Protein AF-A0A356NNV7-F1 (afdb_monomer)

pLDDT: mean 95.06, std 3.8, range [65.38, 98.25]

Structure (mmCIF, N/CA/C/O backbone):
data_AF-A0A356NNV7-F1
#
_entry.id   AF-A0A356NNV7-F1
#
loop_
_atom_site.group_PDB
_atom_site.id
_atom_site.type_symbol
_atom_site.label_atom_id
_atom_site.label_alt_id
_atom_site.label_comp_id
_atom_site.label_asym_id
_atom_site.label_entity_id
_atom_site.label_seq_id
_atom_site.pdbx_PDB_ins_code
_atom_site.Cartn_x
_atom_site.Cartn_y
_atom_site.Cartn_z
_atom_site.occupancy
_atom_site.B_iso_or_equiv
_atom_site.auth_seq_id
_atom_site.auth_comp_id
_atom_site.auth_asym_id
_atom_site.auth_atom_id
_atom_site.pdbx_PDB_model_num
ATOM 1 N N . TYR A 1 1 ? -9.722 -6.602 5.277 1.00 94.56 1 TYR A N 1
ATOM 2 C CA . TYR A 1 1 ? -9.292 -5.456 6.105 1.00 94.56 1 TYR A CA 1
ATOM 3 C C . TYR A 1 1 ? -9.206 -4.220 5.236 1.00 94.56 1 TYR A C 1
ATOM 5 O O . TYR A 1 1 ? -8.947 -4.373 4.048 1.00 94.56 1 TYR A O 1
ATOM 13 N N . LEU A 1 2 ? -9.409 -3.031 5.799 1.00 96.44 2 LEU A N 1
ATOM 14 C CA . LEU A 1 2 ? -9.167 -1.761 5.105 1.00 96.44 2 LEU A CA 1
ATOM 15 C C . LEU A 1 2 ? -8.305 -0.833 5.973 1.00 96.44 2 LEU A C 1
ATOM 17 O O . LEU A 1 2 ? -8.344 -0.956 7.199 1.00 96.44 2 LEU A O 1
ATOM 21 N N . PRO A 1 3 ? -7.522 0.079 5.373 1.00 95.50 3 PRO A N 1
ATOM 22 C CA . PRO A 1 3 ? -6.756 1.058 6.129 1.00 95.50 3 PRO A CA 1
ATOM 23 C C . PRO A 1 3 ? -7.685 2.136 6.704 1.00 95.50 3 PRO A C 1
ATOM 25 O O . PRO A 1 3 ? -8.440 2.771 5.971 1.00 95.50 3 PRO A O 1
ATOM 28 N N . GLN A 1 4 ? -7.602 2.371 8.011 1.00 95.81 4 GLN A N 1
ATOM 29 C CA . GLN A 1 4 ? -8.279 3.470 8.699 1.00 95.81 4 GLN A CA 1
ATOM 30 C C . GLN A 1 4 ? -7.262 4.515 9.146 1.00 95.81 4 GLN A C 1
ATOM 32 O O . GLN A 1 4 ? -6.259 4.174 9.784 1.00 95.81 4 GLN A O 1
ATOM 37 N N . TYR A 1 5 ? -7.505 5.780 8.802 1.00 93.62 5 TYR A N 1
ATOM 38 C CA . TYR A 1 5 ? -6.639 6.880 9.206 1.00 93.62 5 TYR A CA 1
ATOM 39 C C . TYR A 1 5 ? -6.808 7.182 10.699 1.00 93.62 5 TYR A C 1
ATOM 41 O O . TYR A 1 5 ? -7.908 7.475 11.159 1.00 93.62 5 TYR A O 1
ATOM 49 N N . GLN A 1 6 ? -5.706 7.142 11.442 1.00 92.31 6 GLN A N 1
ATOM 50 C CA . GLN A 1 6 ? -5.644 7.461 12.865 1.00 92.31 6 GLN A CA 1
ATOM 51 C C . GLN A 1 6 ? -5.165 8.905 13.028 1.00 92.31 6 GLN A C 1
ATOM 53 O O . GLN A 1 6 ? -4.005 9.222 12.745 1.00 92.31 6 GLN A O 1
ATOM 58 N N . SER A 1 7 ? -6.055 9.803 13.455 1.00 89.38 7 SER A N 1
ATOM 59 C CA . SER A 1 7 ? -5.773 11.245 13.502 1.00 89.38 7 SER A CA 1
ATOM 60 C C . SER A 1 7 ? -4.707 11.626 14.527 1.00 89.38 7 SER A C 1
ATOM 62 O O . SER A 1 7 ? -3.907 12.521 14.252 1.00 89.38 7 SER A O 1
ATOM 64 N N . GLU A 1 8 ? -4.675 10.944 15.672 1.00 90.69 8 GLU A N 1
ATOM 65 C CA . GLU A 1 8 ? -3.731 11.210 16.765 1.00 90.69 8 GLU A CA 1
ATOM 66 C C . GLU A 1 8 ? -2.289 10.895 16.354 1.00 90.69 8 GLU A C 1
ATOM 68 O O . GLU A 1 8 ? -1.393 11.723 16.509 1.00 90.69 8 GLU A O 1
ATOM 73 N N . SER A 1 9 ? -2.070 9.723 15.752 1.00 90.38 9 SER A N 1
ATOM 74 C CA . SER A 1 9 ? -0.744 9.260 15.333 1.00 90.38 9 SER A CA 1
ATOM 75 C C . SER A 1 9 ? -0.365 9.666 13.907 1.00 90.38 9 SER A C 1
ATOM 77 O O . SER A 1 9 ? 0.794 9.517 13.519 1.00 90.38 9 SER A O 1
ATOM 79 N N . LYS A 1 10 ? -1.313 10.164 13.100 1.00 91.44 10 LYS A N 1
ATOM 80 C CA . LYS A 1 10 ? -1.129 10.457 11.664 1.00 91.44 10 LYS A CA 1
ATOM 81 C C . LYS A 1 10 ? -0.583 9.240 10.898 1.00 91.44 10 LYS A C 1
ATOM 83 O O . LYS A 1 10 ? 0.361 9.331 10.099 1.00 91.44 10 LYS A O 1
ATOM 88 N N . THR A 1 11 ? -1.180 8.077 11.146 1.00 93.25 11 THR A N 1
ATOM 89 C CA . THR A 1 11 ? -0.839 6.800 10.497 1.00 93.25 11 THR A CA 1
ATOM 90 C C . THR A 1 11 ? -2.087 6.077 10.013 1.00 93.25 11 THR A C 1
ATOM 92 O O . THR A 1 11 ? -3.194 6.402 10.425 1.00 93.25 11 THR A O 1
ATOM 95 N N . TYR A 1 12 ? -1.907 5.067 9.165 1.00 95.19 12 TYR A N 1
ATOM 96 C CA . TYR A 1 12 ? -2.949 4.077 8.915 1.00 95.19 12 TYR A CA 1
ATOM 97 C C . TYR A 1 12 ? -2.791 2.885 9.853 1.00 95.19 12 TYR A C 1
ATOM 99 O O . TYR A 1 12 ? -1.666 2.466 10.134 1.00 95.19 12 TYR A O 1
ATOM 107 N N . SER A 1 13 ? -3.924 2.331 10.272 1.00 95.44 13 SER A N 1
ATOM 108 C CA . SER A 1 13 ? -4.010 1.018 10.911 1.00 95.44 13 SER A CA 1
ATOM 109 C C . SER A 1 13 ? -4.998 0.153 10.130 1.00 95.44 13 SER A C 1
ATOM 111 O O . SER A 1 13 ? -6.030 0.672 9.694 1.00 95.44 13 SER A O 1
ATOM 113 N N . PRO A 1 14 ? -4.719 -1.143 9.921 1.00 96.12 14 PRO A N 1
ATOM 114 C CA . PRO A 1 14 ? -5.687 -2.033 9.306 1.00 96.12 14 PRO A CA 1
ATOM 115 C C . PRO A 1 14 ? -6.827 -2.288 10.293 1.00 96.12 14 PRO A C 1
ATOM 117 O O . PRO A 1 14 ? -6.599 -2.560 11.472 1.00 96.12 14 PRO A O 1
ATOM 120 N N . VAL A 1 15 ? -8.061 -2.210 9.809 1.00 97.19 15 VAL A N 1
ATOM 121 C CA . VAL A 1 15 ? -9.250 -2.540 10.598 1.00 97.19 15 VAL A CA 1
ATOM 122 C C . VAL A 1 15 ? -10.065 -3.631 9.922 1.00 97.19 15 VAL A C 1
ATOM 124 O O . VAL A 1 15 ? -10.051 -3.798 8.692 1.00 97.19 15 VAL A O 1
ATOM 127 N N . LEU A 1 16 ? -10.772 -4.402 10.741 1.00 97.25 16 LEU A N 1
ATOM 128 C CA . LEU A 1 16 ? -11.715 -5.397 10.263 1.00 97.25 16 LEU A CA 1
ATOM 129 C C . LEU A 1 16 ? -12.987 -4.710 9.765 1.00 97.25 16 LEU A C 1
ATOM 131 O O . LEU A 1 16 ? -13.598 -3.926 10.482 1.00 97.25 16 LEU A O 1
ATOM 135 N N . ILE A 1 17 ? -13.390 -5.070 8.550 1.00 97.69 17 ILE A N 1
ATOM 136 C CA . ILE A 1 17 ? -14.664 -4.689 7.948 1.00 97.69 17 ILE A CA 1
ATOM 137 C C . ILE A 1 17 ? -15.496 -5.957 7.859 1.00 97.69 17 ILE A C 1
ATOM 139 O O . ILE A 1 17 ? -15.045 -6.935 7.257 1.00 97.69 17 ILE A O 1
ATOM 143 N N . ARG A 1 18 ? -16.671 -5.956 8.484 1.00 97.06 18 ARG A N 1
ATOM 144 C CA . ARG A 1 18 ? -17.619 -7.076 8.458 1.00 97.06 18 ARG A CA 1
ATOM 145 C C . ARG A 1 18 ? -18.755 -6.807 7.482 1.00 97.06 18 ARG A C 1
ATOM 147 O O . ARG A 1 18 ? -19.183 -7.733 6.803 1.00 97.06 18 ARG A O 1
ATOM 154 N N . ASP A 1 19 ? -19.198 -5.557 7.389 1.00 97.00 19 ASP A N 1
ATOM 155 C CA . ASP A 1 19 ? -20.284 -5.148 6.502 1.00 97.00 19 ASP A CA 1
ATOM 156 C C . ASP A 1 19 ? -19.989 -3.785 5.856 1.00 97.00 19 ASP A C 1
ATOM 158 O O . ASP A 1 19 ? -19.890 -2.764 6.534 1.00 97.00 19 ASP A O 1
ATOM 162 N N . LEU A 1 20 ? -19.880 -3.755 4.525 1.00 96.31 20 LEU A N 1
ATOM 163 C CA . LEU A 1 20 ? -19.558 -2.541 3.763 1.00 96.31 20 LEU A CA 1
ATOM 164 C C . LEU A 1 20 ? -20.593 -1.419 3.928 1.00 96.31 20 LEU A C 1
ATOM 166 O O . LEU A 1 20 ? -20.244 -0.251 3.772 1.00 96.31 20 LEU A O 1
ATOM 170 N N . LYS A 1 21 ? -21.851 -1.749 4.234 1.00 95.75 21 LYS A N 1
ATOM 171 C CA . LYS A 1 21 ? -22.928 -0.769 4.405 1.00 95.75 21 LYS A CA 1
ATOM 172 C C . LYS A 1 21 ? -22.844 -0.055 5.752 1.00 95.75 21 LYS A C 1
ATOM 174 O O . LYS A 1 21 ? -23.196 1.118 5.832 1.00 95.75 21 LYS A O 1
ATOM 179 N N . TYR A 1 22 ? -22.420 -0.754 6.803 1.00 96.12 22 TYR A N 1
ATOM 180 C CA . TYR A 1 22 ? -22.460 -0.235 8.177 1.00 96.12 22 TYR A CA 1
ATOM 181 C C . T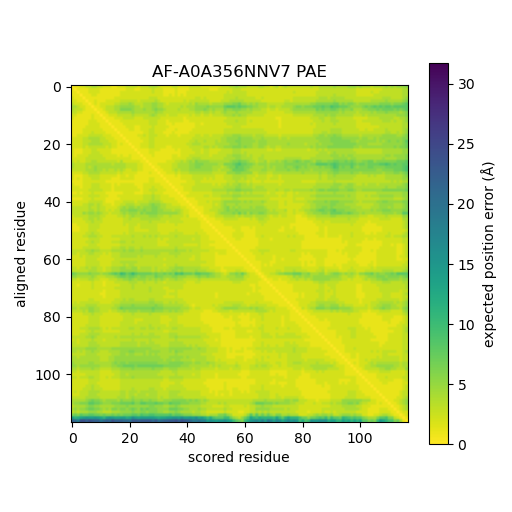YR A 1 22 ? -21.085 0.138 8.734 1.00 96.12 22 TYR A C 1
ATOM 183 O O . TYR A 1 22 ? -20.989 0.971 9.643 1.00 96.12 22 TYR A O 1
ATOM 191 N N . ASP A 1 23 ? -20.023 -0.473 8.219 1.00 98.19 23 ASP A N 1
ATOM 192 C CA . ASP A 1 23 ? -18.658 -0.261 8.700 1.00 98.19 23 ASP A CA 1
ATOM 193 C C . ASP A 1 23 ? -17.909 0.806 7.899 1.00 98.19 23 ASP A C 1
ATOM 195 O O . ASP A 1 23 ? -16.787 1.150 8.260 1.00 98.19 23 ASP A O 1
ATOM 199 N N . LEU A 1 24 ? -18.518 1.366 6.851 1.00 98.12 24 LEU A N 1
ATOM 200 C CA . LEU A 1 24 ? -17.961 2.473 6.079 1.00 98.12 24 LEU A CA 1
ATOM 201 C C . LEU A 1 24 ? -18.794 3.738 6.266 1.00 98.12 24 LEU A C 1
ATOM 203 O O . LEU A 1 24 ? -20.023 3.696 6.258 1.00 98.12 24 LEU A O 1
ATOM 207 N N . ILE A 1 25 ? -18.115 4.870 6.413 1.00 97.25 25 ILE A N 1
ATOM 208 C CA . ILE A 1 25 ? -18.732 6.195 6.508 1.00 97.25 25 ILE A CA 1
ATOM 209 C C . ILE A 1 25 ? -18.028 7.162 5.549 1.00 97.25 25 ILE A C 1
ATOM 211 O O . ILE A 1 25 ? -16.845 6.973 5.262 1.00 97.25 25 ILE A O 1
ATOM 215 N N . PRO A 1 26 ? -18.709 8.202 5.040 1.00 96.81 26 PRO A N 1
ATOM 216 C CA . PRO A 1 26 ? -18.043 9.240 4.262 1.00 96.81 26 PRO A CA 1
ATOM 217 C C . PRO A 1 26 ? -16.964 9.945 5.095 1.00 96.81 26 PRO A C 1
ATOM 219 O O . PRO A 1 26 ? -17.243 10.481 6.167 1.00 96.81 26 PRO A O 1
ATOM 222 N N . GLY A 1 27 ? -15.733 9.942 4.592 1.00 92.31 27 GLY A N 1
ATOM 223 C CA . GLY A 1 27 ? -14.597 10.662 5.154 1.00 92.31 27 GLY A CA 1
ATOM 224 C C . GLY A 1 27 ? -14.541 12.125 4.712 1.00 92.31 27 GLY A C 1
ATOM 225 O O . GLY A 1 27 ? -15.455 12.652 4.072 1.00 92.31 27 GLY A O 1
ATOM 226 N N . LYS A 1 28 ? -13.415 12.791 5.002 1.00 88.88 28 LYS A N 1
ATOM 227 C CA . LYS A 1 28 ? -13.225 14.239 4.765 1.00 88.88 28 LYS A CA 1
ATOM 228 C C . LYS A 1 28 ? -13.486 14.671 3.316 1.00 88.88 28 LYS A C 1
ATOM 230 O O . LYS A 1 28 ? -13.932 15.790 3.081 1.00 88.88 28 LYS A O 1
ATOM 235 N N . PHE A 1 29 ? -13.179 13.804 2.356 1.00 89.81 29 PHE A N 1
ATOM 236 C CA . PHE A 1 29 ? -13.327 14.077 0.924 1.00 89.81 29 PHE A CA 1
ATOM 237 C C . PHE A 1 29 ? -14.549 13.380 0.305 1.00 89.81 29 PHE A C 1
ATOM 239 O O . PHE A 1 29 ? -14.610 13.225 -0.910 1.00 89.81 29 PHE A O 1
ATOM 246 N N . GLY A 1 30 ? -15.492 12.901 1.126 1.00 93.62 3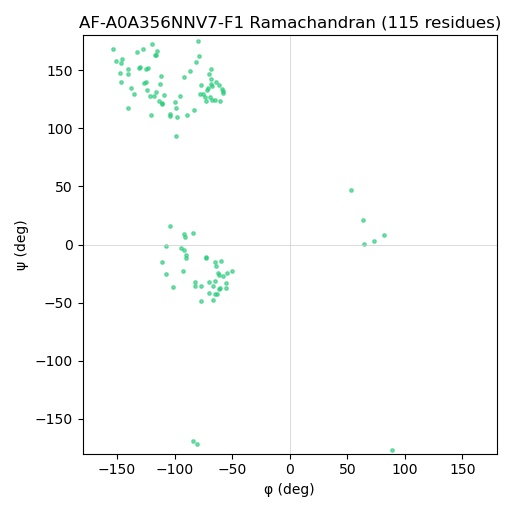0 GLY A N 1
ATOM 247 C CA . GLY A 1 30 ? -16.651 12.127 0.667 1.00 93.62 30 GLY A CA 1
ATOM 248 C C . GLY A 1 30 ? -16.321 10.696 0.223 1.00 93.62 30 GLY A C 1
ATOM 249 O O . GLY A 1 30 ? -17.207 9.970 -0.214 1.00 93.62 30 GLY A O 1
ATOM 250 N N . ILE A 1 31 ? -15.060 10.275 0.349 1.00 93.25 31 ILE A N 1
ATOM 251 C CA . ILE A 1 31 ? -14.615 8.903 0.084 1.00 93.25 31 ILE A CA 1
ATOM 252 C C . ILE A 1 31 ? -15.016 8.037 1.274 1.00 93.25 31 ILE A C 1
ATOM 254 O O . ILE A 1 31 ? -14.857 8.457 2.416 1.00 93.25 31 ILE A O 1
ATOM 258 N N . LEU A 1 32 ? -15.531 6.837 1.019 1.00 96.69 32 LEU A N 1
ATOM 259 C CA . LEU A 1 32 ? -15.852 5.894 2.084 1.00 96.69 32 LEU A CA 1
ATOM 260 C C . LEU A 1 32 ? -14.581 5.452 2.818 1.00 96.69 32 LEU A C 1
ATOM 262 O O . LEU A 1 32 ? -13.646 4.929 2.212 1.00 96.69 32 LEU A O 1
ATOM 266 N N . GLU A 1 33 ? -14.582 5.639 4.132 1.00 96.75 33 GLU A N 1
ATOM 267 C CA . GLU A 1 33 ? -13.506 5.270 5.044 1.00 96.75 33 GLU A CA 1
ATOM 268 C C . GLU A 1 33 ? -14.060 4.357 6.149 1.00 96.75 33 GLU A C 1
ATOM 270 O O . GLU A 1 33 ? -15.241 4.461 6.504 1.00 96.75 33 GLU A O 1
ATOM 275 N N . PRO A 1 34 ? -13.243 3.455 6.720 1.00 97.62 34 PRO A N 1
ATOM 276 C CA . PRO A 1 34 ? -13.686 2.630 7.832 1.00 97.62 34 PRO A CA 1
ATOM 277 C C . PRO A 1 34 ? -14.159 3.455 9.029 1.00 97.62 34 PRO A C 1
ATOM 279 O O . PRO A 1 34 ? -13.434 4.318 9.525 1.00 97.62 34 PRO A O 1
ATOM 282 N N . ASN A 1 35 ? -15.339 3.133 9.550 1.00 96.56 35 ASN A N 1
ATOM 283 C CA . ASN A 1 35 ? -15.912 3.764 10.731 1.00 96.56 35 ASN A CA 1
ATOM 284 C C . ASN A 1 35 ? -14.956 3.615 11.934 1.00 96.56 35 ASN A C 1
ATOM 286 O O . ASN A 1 35 ? -14.521 2.490 12.191 1.00 96.56 35 ASN A O 1
ATOM 290 N N . PRO A 1 36 ? -14.658 4.680 12.706 1.00 95.12 36 PRO A N 1
ATOM 291 C CA . PRO A 1 36 ? -13.781 4.628 13.884 1.00 95.12 36 PRO A CA 1
ATOM 292 C C . PRO A 1 36 ? -14.105 3.530 14.908 1.00 95.12 36 PRO A C 1
ATOM 294 O O . PRO A 1 36 ? -13.223 3.110 15.647 1.00 95.12 36 PRO A O 1
ATOM 297 N N . ARG A 1 37 ? -15.345 3.020 14.938 1.00 95.00 37 ARG A N 1
ATOM 298 C CA . ARG A 1 37 ? -15.742 1.890 15.798 1.00 95.00 37 ARG A CA 1
ATOM 299 C C . ARG A 1 37 ? -15.194 0.523 15.357 1.00 95.00 37 ARG A C 1
ATOM 301 O O . ARG A 1 37 ? -15.354 -0.452 16.087 1.00 95.00 37 ARG A O 1
ATOM 308 N N . CYS A 1 38 ? -14.635 0.415 14.150 1.00 97.12 38 CYS A N 1
ATOM 309 C CA . CYS A 1 38 ? -14.102 -0.841 13.626 1.00 97.12 38 CYS A CA 1
ATOM 310 C C . CYS A 1 38 ? -12.858 -1.268 14.408 1.00 97.12 38 CYS A C 1
ATOM 312 O O . CYS A 1 38 ? -11.986 -0.457 14.709 1.00 97.12 38 CYS A O 1
ATOM 314 N N . SER A 1 39 ? -12.752 -2.561 14.711 1.00 96.62 39 SER A N 1
ATOM 315 C CA . SER A 1 39 ? -11.626 -3.092 15.477 1.00 96.62 39 SER A CA 1
ATOM 316 C C . SER A 1 39 ? -10.330 -3.042 14.668 1.00 96.62 39 SER A C 1
ATOM 318 O O . SER A 1 39 ? -10.265 -3.580 13.558 1.00 96.62 39 SER A O 1
ATOM 320 N N . ILE A 1 40 ? -9.293 -2.437 15.253 1.00 95.88 40 ILE A N 1
ATOM 321 C CA . ILE A 1 40 ? -7.921 -2.493 14.740 1.00 95.88 40 ILE A CA 1
ATOM 322 C C . ILE A 1 40 ? -7.422 -3.935 14.790 1.00 95.88 40 ILE A C 1
A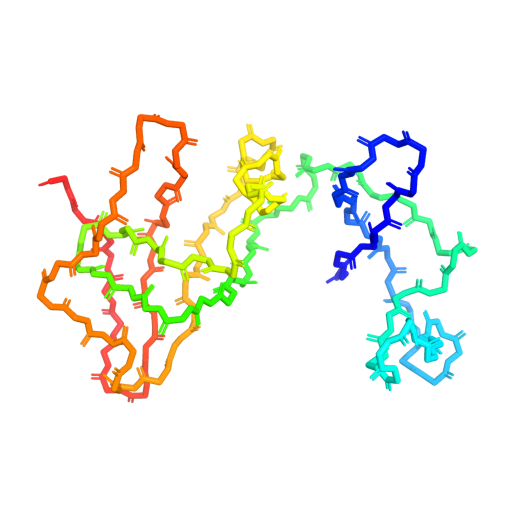TOM 324 O O . ILE A 1 40 ? -7.675 -4.670 15.744 1.00 95.88 40 ILE A O 1
ATOM 328 N N . VAL A 1 41 ? -6.709 -4.328 13.742 1.00 94.75 41 VAL A N 1
ATOM 329 C CA . VAL A 1 41 ? -6.120 -5.656 13.584 1.00 94.75 41 VAL A CA 1
ATOM 330 C C . VAL A 1 41 ? -4.603 -5.525 13.655 1.00 94.75 41 VAL A C 1
ATOM 332 O O . VAL A 1 41 ? -4.037 -4.520 13.226 1.00 94.75 41 VAL A O 1
ATOM 335 N N . ASN A 1 42 ? -3.935 -6.527 14.223 1.00 93.25 42 ASN A N 1
ATOM 336 C CA . ASN A 1 42 ? -2.478 -6.561 14.221 1.00 93.25 42 ASN A CA 1
ATOM 337 C C . ASN A 1 42 ? -1.967 -6.753 12.785 1.00 93.25 42 ASN A C 1
ATOM 339 O O . ASN A 1 42 ? 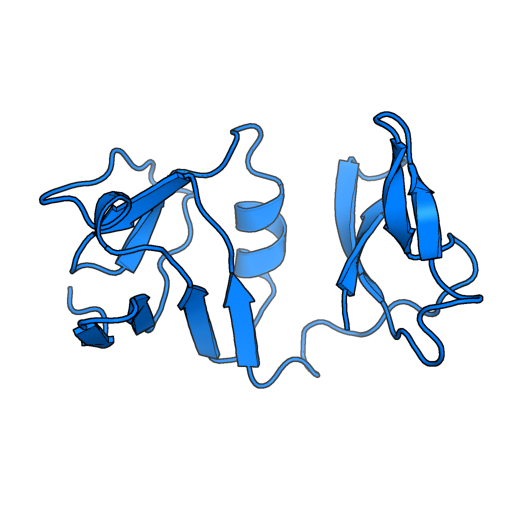-2.498 -7.572 12.034 1.00 93.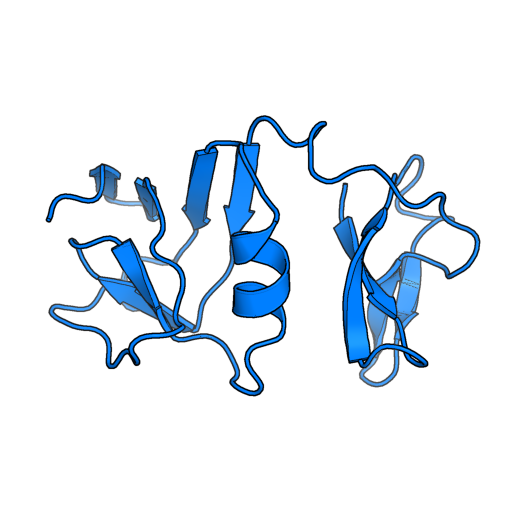25 42 ASN A O 1
ATOM 343 N N . THR A 1 43 ? -0.932 -6.008 12.403 1.00 91.69 43 THR A N 1
ATOM 344 C CA . THR A 1 43 ? -0.303 -6.130 11.086 1.00 91.69 43 THR A CA 1
ATOM 345 C C . THR A 1 43 ? 0.314 -7.506 10.848 1.00 91.69 43 THR A C 1
ATOM 347 O O . THR A 1 43 ? 0.361 -7.937 9.700 1.00 91.69 43 THR A O 1
ATOM 350 N N . SER A 1 44 ? 0.687 -8.236 11.906 1.00 90.69 44 SER A N 1
ATOM 351 C CA . SER A 1 44 ? 1.176 -9.618 11.808 1.00 90.69 44 SER A CA 1
ATOM 352 C C . SER A 1 44 ? 0.130 -10.616 11.295 1.00 90.69 44 SER A C 1
ATOM 354 O O . SER A 1 44 ? 0.480 -11.722 10.905 1.00 90.69 44 SER A O 1
ATOM 356 N N . HIS A 1 45 ? -1.159 -10.252 11.287 1.00 91.19 45 HIS A N 1
ATOM 357 C CA . HIS A 1 45 ? -2.241 -11.091 10.751 1.00 91.19 45 HIS A CA 1
ATOM 358 C C . HIS A 1 45 ? -2.530 -10.802 9.267 1.00 91.19 45 HIS A C 1
ATOM 360 O O . HIS A 1 45 ? -3.557 -11.230 8.735 1.00 91.19 45 HIS A O 1
ATOM 366 N N . MET A 1 46 ? -1.695 -9.998 8.606 1.00 93.06 46 MET A N 1
ATOM 367 C CA . MET A 1 46 ? -1.863 -9.656 7.199 1.00 93.06 46 MET A CA 1
ATOM 368 C C . MET A 1 46 ? -0.959 -10.533 6.342 1.00 93.06 46 MET A C 1
ATOM 370 O O . MET A 1 46 ? 0.180 -10.162 6.096 1.00 93.06 46 MET A O 1
ATOM 374 N N . ASP A 1 47 ? -1.484 -11.657 5.850 1.00 95.31 47 ASP A N 1
ATOM 375 C CA . ASP A 1 47 ? -0.733 -12.579 4.980 1.00 95.31 47 ASP A CA 1
ATOM 376 C C . ASP A 1 47 ? -0.465 -11.989 3.584 1.00 95.31 47 ASP A C 1
ATOM 378 O O . ASP A 1 47 ? 0.555 -12.266 2.952 1.00 95.31 47 ASP A O 1
ATOM 382 N N . LEU A 1 48 ? -1.399 -11.164 3.097 1.00 96.06 48 LEU A N 1
ATOM 383 C CA . LEU A 1 48 ? -1.349 -10.517 1.791 1.00 96.06 48 LEU A CA 1
ATOM 384 C C . LEU A 1 48 ? -2.001 -9.137 1.850 1.00 96.06 48 LEU A C 1
ATOM 386 O O . LEU A 1 48 ? -3.066 -8.956 2.448 1.00 96.06 48 LEU A O 1
ATOM 390 N N . THR A 1 49 ? -1.390 -8.168 1.174 1.00 96.81 49 THR A N 1
ATOM 391 C CA . THR A 1 49 ? -1.934 -6.814 1.027 1.00 96.81 49 THR A CA 1
ATOM 392 C C . THR A 1 49 ? -2.001 -6.423 -0.442 1.00 96.81 49 THR A C 1
ATOM 394 O O . THR A 1 49 ? -1.064 -6.677 -1.194 1.00 96.81 49 THR A O 1
ATOM 397 N N . LEU A 1 50 ? -3.096 -5.767 -0.833 1.00 97.56 50 LEU A N 1
ATOM 398 C CA . LEU A 1 50 ? -3.237 -5.103 -2.129 1.00 97.56 50 LEU A CA 1
ATOM 399 C C . LEU A 1 50 ? -2.972 -3.606 -1.943 1.00 97.56 50 LEU A C 1
ATOM 401 O O . LEU A 1 50 ? -3.684 -2.933 -1.194 1.00 97.56 50 LEU A O 1
ATOM 405 N N . ILE A 1 51 ? -1.933 -3.092 -2.594 1.00 97.56 51 ILE A N 1
ATOM 406 C CA . ILE A 1 51 ? -1.441 -1.731 -2.417 1.00 97.56 51 ILE A CA 1
ATOM 407 C C . ILE A 1 51 ? -1.730 -0.927 -3.690 1.00 97.56 51 ILE A C 1
ATOM 409 O O . ILE A 1 51 ? -1.214 -1.263 -4.757 1.00 97.56 51 ILE A O 1
ATOM 413 N N . PRO A 1 52 ? -2.497 0.173 -3.599 1.00 96.50 52 PRO A N 1
ATOM 414 C CA . PRO A 1 52 ? -2.666 1.095 -4.711 1.00 96.50 52 PRO A CA 1
ATOM 415 C C . PRO A 1 52 ? -1.486 2.075 -4.823 1.00 96.50 52 PRO A C 1
ATOM 417 O O . PRO A 1 52 ? -0.802 2.409 -3.845 1.00 96.50 52 PRO A O 1
ATOM 420 N N . GLY A 1 53 ? -1.293 2.612 -6.023 1.00 96.69 53 GLY A N 1
ATOM 421 C CA . GLY A 1 53 ? -0.266 3.604 -6.335 1.00 96.69 53 GLY A CA 1
ATOM 422 C C . GLY A 1 53 ? -0.670 4.470 -7.522 1.00 96.69 53 GLY A C 1
ATOM 423 O O . GLY A 1 53 ? -1.656 4.187 -8.199 1.00 96.69 53 GLY A O 1
ATOM 424 N N . LEU A 1 54 ? 0.073 5.552 -7.741 1.00 97.69 54 LEU A N 1
ATOM 425 C CA . LEU A 1 54 ? -0.005 6.374 -8.948 1.00 97.69 54 LEU A CA 1
ATOM 426 C C . LEU A 1 54 ? 0.829 5.764 -10.079 1.00 97.69 54 LEU A C 1
ATOM 428 O O . LEU A 1 54 ? 0.398 5.816 -11.226 1.00 97.69 54 LEU A O 1
ATOM 432 N N . ALA A 1 55 ? 1.966 5.157 -9.739 1.00 98.06 55 ALA A N 1
ATOM 433 C CA . ALA A 1 55 ? 2.842 4.448 -10.660 1.00 98.06 55 ALA A CA 1
ATOM 434 C C . ALA A 1 55 ? 3.592 3.315 -9.948 1.00 98.06 55 ALA A C 1
ATOM 436 O O . ALA A 1 55 ? 3.764 3.366 -8.726 1.00 98.06 55 ALA A O 1
ATOM 437 N N . PHE A 1 56 ? 4.051 2.336 -10.722 1.00 98.06 56 PHE A N 1
ATOM 438 C CA . PHE A 1 56 ? 4.867 1.209 -10.288 1.00 98.06 56 PHE A CA 1
ATOM 439 C C . PHE A 1 56 ? 5.949 0.902 -11.327 1.00 98.06 56 PHE A C 1
ATOM 441 O O . PHE A 1 56 ? 5.728 1.142 -12.515 1.00 98.06 56 PHE A O 1
ATOM 448 N N . ASP A 1 57 ? 7.087 0.355 -10.897 1.00 97.00 57 ASP A N 1
ATOM 449 C CA . ASP A 1 57 ? 8.116 -0.177 -11.800 1.00 97.00 57 ASP A CA 1
ATOM 450 C C . ASP A 1 57 ? 8.385 -1.675 -11.579 1.00 97.00 57 ASP A C 1
ATOM 452 O O . ASP A 1 57 ? 7.883 -2.305 -10.643 1.00 97.00 57 ASP A O 1
ATOM 456 N N . SER A 1 58 ? 9.188 -2.254 -12.472 1.00 95.19 58 SER A N 1
ATOM 457 C CA . SER A 1 58 ? 9.541 -3.681 -12.465 1.00 95.19 58 SER A CA 1
ATOM 458 C C . SER A 1 58 ? 10.343 -4.133 -11.236 1.00 95.19 58 SER A C 1
ATOM 460 O O . SER A 1 58 ? 10.347 -5.321 -10.916 1.00 95.19 58 SER A O 1
ATOM 462 N N . ARG A 1 59 ? 10.969 -3.196 -10.511 1.00 96.69 59 ARG A N 1
ATOM 463 C CA . ARG A 1 59 ? 11.728 -3.453 -9.275 1.00 96.69 59 ARG A CA 1
ATOM 464 C C . ARG A 1 59 ? 10.858 -3.339 -8.021 1.00 96.69 59 ARG A C 1
ATOM 466 O O . ARG A 1 59 ? 11.369 -3.380 -6.902 1.00 96.69 59 ARG A O 1
ATOM 473 N N . GLY A 1 60 ? 9.547 -3.169 -8.200 1.00 97.12 60 GLY A N 1
ATOM 474 C CA . GLY A 1 60 ? 8.573 -3.071 -7.119 1.00 97.12 60 GLY A CA 1
ATOM 475 C C . GLY A 1 60 ? 8.474 -1.681 -6.491 1.00 97.12 60 GLY A C 1
ATOM 476 O O . GLY A 1 60 ? 7.786 -1.538 -5.475 1.00 97.12 60 GLY A O 1
ATOM 477 N N . TRP A 1 61 ? 9.122 -0.654 -7.054 1.00 97.56 61 TRP A N 1
ATOM 478 C CA . TRP A 1 61 ? 8.960 0.712 -6.556 1.00 97.56 61 TRP A CA 1
ATOM 479 C C . TRP A 1 61 ? 7.572 1.239 -6.879 1.00 97.56 61 TRP A C 1
ATOM 481 O O . TRP A 1 61 ? 6.982 0.907 -7.906 1.00 97.56 61 TRP A O 1
ATOM 491 N N . ARG A 1 62 ? 7.046 2.076 -5.985 1.00 97.25 62 ARG A N 1
ATOM 492 C CA . ARG A 1 62 ? 5.681 2.590 -6.044 1.00 97.25 62 ARG A CA 1
ATOM 493 C C . ARG A 1 62 ? 5.666 4.081 -5.763 1.00 97.25 62 ARG A C 1
ATOM 495 O O . ARG A 1 62 ? 6.118 4.519 -4.711 1.00 97.25 62 ARG A O 1
ATOM 502 N N . LEU A 1 63 ? 5.006 4.841 -6.630 1.00 97.38 63 LEU A N 1
ATOM 503 C CA . LEU A 1 63 ? 4.710 6.243 -6.375 1.00 97.38 63 LEU A CA 1
ATOM 504 C C . LEU A 1 63 ? 3.370 6.354 -5.648 1.00 97.38 63 LEU A C 1
ATOM 506 O O . LEU A 1 63 ? 2.313 6.068 -6.211 1.00 97.38 63 LEU A O 1
ATOM 510 N N . GLY A 1 64 ? 3.397 6.760 -4.382 1.00 95.06 64 GLY A N 1
ATOM 511 C CA . GLY A 1 64 ? 2.189 7.063 -3.614 1.00 95.06 64 GLY A CA 1
ATOM 512 C C . GLY A 1 64 ? 1.619 8.458 -3.907 1.00 95.06 64 GLY A C 1
ATOM 513 O O . GLY A 1 64 ? 2.099 9.193 -4.760 1.00 95.06 64 GLY A O 1
ATOM 514 N N . ARG A 1 65 ? 0.618 8.876 -3.124 1.00 91.88 65 ARG A N 1
ATOM 515 C CA . ARG A 1 65 ? 0.093 10.261 -3.133 1.00 91.88 65 ARG A CA 1
ATOM 516 C C . ARG A 1 65 ? 0.907 11.231 -2.251 1.00 91.88 65 ARG A C 1
ATOM 518 O O . ARG A 1 65 ? 0.463 12.346 -1.995 1.00 91.88 65 ARG A O 1
ATOM 525 N N . GLY A 1 66 ? 2.071 10.800 -1.757 1.00 88.75 66 GLY A N 1
ATOM 526 C CA . GLY A 1 66 ? 2.932 11.547 -0.834 1.00 88.75 66 GLY A CA 1
ATOM 527 C C . GLY A 1 66 ? 2.623 11.327 0.656 1.00 88.75 66 GLY A C 1
ATOM 528 O O . GLY A 1 66 ? 1.769 10.522 1.031 1.00 88.75 66 GLY A O 1
ATOM 529 N N . LYS A 1 67 ? 3.351 12.051 1.523 1.00 88.94 67 LYS A N 1
ATOM 530 C CA . LYS A 1 67 ? 3.272 12.026 3.009 1.00 88.94 67 LYS A CA 1
ATOM 531 C C . LYS A 1 67 ? 3.665 10.705 3.698 1.00 88.94 67 LYS A C 1
ATOM 533 O O . LYS A 1 67 ? 3.616 10.630 4.931 1.00 88.94 67 LYS A O 1
ATOM 538 N N . GLY A 1 68 ? 4.057 9.679 2.943 1.00 91.31 68 GLY A N 1
ATOM 539 C CA . GLY A 1 68 ? 4.619 8.430 3.469 1.00 91.31 68 GLY A CA 1
ATOM 540 C C . GLY A 1 68 ? 3.668 7.608 4.347 1.00 91.31 68 GLY A C 1
ATOM 541 O O . GLY A 1 68 ? 4.121 6.845 5.196 1.00 91.31 68 GLY A O 1
ATOM 542 N N . PHE A 1 69 ? 2.345 7.803 4.243 1.00 93.31 69 PHE A N 1
ATOM 543 C CA . PHE A 1 69 ? 1.393 7.100 5.117 1.00 93.31 69 PHE A CA 1
ATOM 544 C C . PHE A 1 69 ? 1.389 5.590 4.882 1.00 93.31 69 PHE A C 1
ATOM 546 O O . PHE A 1 69 ? 1.344 4.825 5.842 1.00 93.31 69 PHE A O 1
ATOM 553 N N . TYR A 1 70 ? 1.426 5.178 3.612 1.00 94.38 70 TYR A N 1
ATOM 554 C CA . TYR A 1 70 ? 1.524 3.768 3.257 1.00 94.38 70 TYR A CA 1
ATOM 555 C C . TYR A 1 70 ? 2.899 3.223 3.613 1.00 94.38 70 TYR A C 1
ATOM 557 O O . TYR A 1 70 ? 2.958 2.162 4.203 1.00 94.38 70 TYR A O 1
ATOM 565 N N . ASP A 1 71 ? 3.984 3.953 3.374 1.00 95.06 71 ASP A N 1
ATOM 566 C CA . ASP A 1 71 ? 5.341 3.461 3.644 1.00 95.06 71 ASP A CA 1
ATOM 567 C C . ASP A 1 71 ? 5.541 3.159 5.140 1.00 95.06 71 ASP A C 1
ATOM 569 O O . ASP A 1 71 ? 6.051 2.099 5.498 1.00 95.06 71 ASP A O 1
ATOM 573 N N . ARG A 1 72 ? 4.976 3.990 6.032 1.00 94.94 72 ARG A N 1
ATOM 574 C CA . ARG A 1 72 ? 4.922 3.707 7.482 1.00 94.94 72 ARG A CA 1
ATOM 575 C C . ARG A 1 72 ? 4.069 2.495 7.865 1.00 94.94 72 ARG A C 1
ATOM 577 O O . ARG A 1 72 ? 4.337 1.880 8.894 1.00 94.94 72 ARG A O 1
ATOM 584 N N . LEU A 1 73 ? 3.012 2.196 7.110 1.00 94.75 73 LEU A N 1
ATOM 585 C CA . LEU A 1 73 ? 2.183 1.009 7.335 1.00 94.75 73 LEU A CA 1
ATOM 586 C C . LEU A 1 73 ? 2.896 -0.242 6.814 1.00 94.75 73 LEU A C 1
ATOM 588 O O . LEU A 1 73 ? 3.016 -1.217 7.543 1.00 94.75 73 LEU A O 1
ATOM 592 N N . LEU A 1 74 ? 3.401 -0.184 5.582 1.00 95.06 74 LEU A N 1
ATOM 593 C CA . LEU A 1 74 ? 4.086 -1.268 4.883 1.00 95.06 74 LEU A CA 1
ATOM 594 C C . LEU A 1 74 ? 5.337 -1.723 5.630 1.00 95.06 74 LEU A C 1
ATOM 596 O O . LEU A 1 74 ? 5.565 -2.921 5.722 1.00 95.06 74 LEU A O 1
ATOM 600 N N . ALA A 1 75 ? 6.078 -0.802 6.251 1.00 94.31 75 ALA A N 1
ATOM 601 C CA . ALA A 1 75 ? 7.222 -1.133 7.102 1.00 94.31 75 ALA A CA 1
ATOM 602 C C . ALA A 1 75 ? 6.866 -2.022 8.315 1.00 94.31 75 ALA A C 1
ATOM 604 O O . ALA A 1 75 ? 7.762 -2.557 8.957 1.00 94.31 75 ALA A O 1
ATOM 605 N N . LYS A 1 76 ? 5.575 -2.163 8.649 1.00 93.62 76 LYS A N 1
ATOM 606 C CA . LYS A 1 76 ? 5.063 -3.007 9.743 1.00 93.62 76 LYS A CA 1
ATOM 607 C C . LYS A 1 76 ? 4.360 -4.276 9.252 1.00 93.62 76 LYS A C 1
ATOM 609 O O . LYS A 1 76 ? 3.824 -5.009 10.081 1.00 93.62 76 LYS A O 1
ATOM 614 N N . LEU A 1 77 ? 4.254 -4.474 7.935 1.00 92.31 77 LEU A N 1
ATOM 615 C CA . LEU A 1 77 ? 3.590 -5.636 7.348 1.00 92.31 77 LEU A CA 1
ATOM 616 C C . LEU A 1 77 ? 4.619 -6.715 7.022 1.00 92.31 77 LEU A C 1
ATOM 618 O O . LEU A 1 77 ? 5.573 -6.448 6.283 1.00 92.31 77 LEU A O 1
ATOM 622 N N . ASP A 1 78 ? 4.346 -7.923 7.510 1.00 90.94 78 ASP A N 1
ATOM 623 C CA . ASP A 1 78 ? 5.173 -9.112 7.278 1.00 90.94 78 ASP A CA 1
ATOM 624 C C . ASP A 1 78 ? 4.711 -9.929 6.059 1.00 90.94 78 ASP A C 1
ATOM 626 O O . ASP A 1 78 ? 5.494 -10.679 5.482 1.00 90.94 78 ASP A O 1
ATOM 630 N N . GLY A 1 79 ? 3.443 -9.797 5.655 1.00 94.31 79 GLY A N 1
ATOM 631 C CA . GLY A 1 79 ? 2.899 -10.524 4.511 1.00 94.31 79 GLY A CA 1
ATOM 632 C C . GLY A 1 79 ? 3.248 -9.932 3.151 1.00 94.31 79 GLY A C 1
ATOM 633 O O . GLY A 1 79 ? 3.815 -8.843 3.026 1.00 94.31 79 GLY A O 1
ATOM 634 N N . VAL A 1 80 ? 2.837 -10.657 2.111 1.00 96.81 80 VAL A N 1
ATOM 635 C CA . VAL A 1 80 ? 3.197 -10.366 0.720 1.00 96.81 80 VAL A CA 1
ATOM 636 C C . VAL A 1 80 ? 2.483 -9.113 0.214 1.00 96.81 80 VAL A C 1
ATOM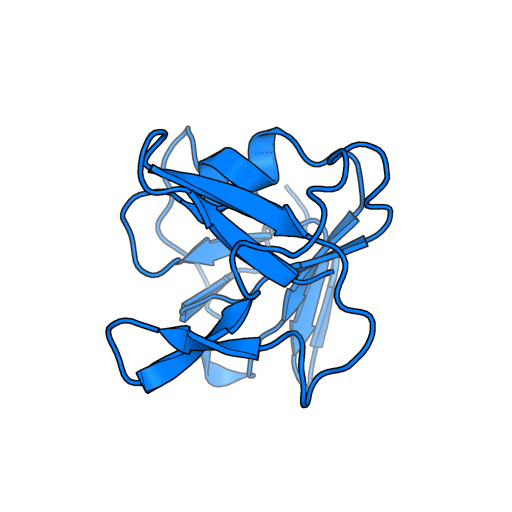 638 O O . VAL A 1 80 ? 1.266 -8.945 0.366 1.00 96.81 80 VAL A O 1
ATOM 641 N N . ARG A 1 81 ? 3.238 -8.230 -0.433 1.00 97.62 81 ARG A N 1
ATOM 642 C CA . ARG A 1 81 ? 2.794 -6.920 -0.913 1.00 97.62 81 ARG A CA 1
ATOM 643 C C . ARG A 1 81 ? 2.572 -6.963 -2.419 1.00 97.62 81 ARG A C 1
ATOM 645 O O . ARG A 1 81 ? 3.522 -7.048 -3.195 1.00 97.62 81 ARG A O 1
ATOM 652 N N . PHE A 1 82 ? 1.316 -6.849 -2.833 1.00 98.19 82 PHE A N 1
ATOM 653 C CA . PHE A 1 82 ? 0.931 -6.773 -4.237 1.00 98.19 82 PHE A C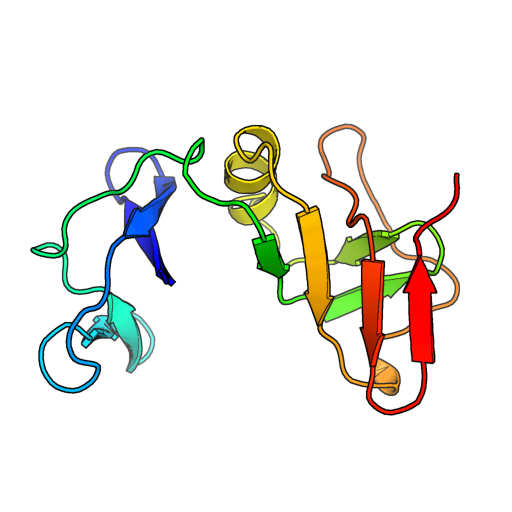A 1
ATOM 654 C C . PHE A 1 82 ? 0.561 -5.341 -4.613 1.00 98.19 82 PHE A C 1
ATOM 656 O O . PHE A 1 82 ? -0.481 -4.833 -4.199 1.00 98.19 82 PHE A O 1
ATOM 663 N N . GLY A 1 83 ? 1.387 -4.695 -5.430 1.00 98.12 83 GLY A N 1
ATOM 664 C CA . GLY A 1 83 ? 0.997 -3.491 -6.149 1.00 98.12 83 GLY A CA 1
ATOM 665 C C . GLY A 1 83 ? -0.065 -3.835 -7.189 1.00 98.12 83 GLY A C 1
ATOM 666 O O . GLY A 1 83 ? 0.157 -4.702 -8.031 1.00 98.12 83 GLY A O 1
ATOM 667 N N . VAL A 1 84 ? -1.219 -3.174 -7.137 1.00 98.25 84 VAL A N 1
ATOM 668 C CA . VAL A 1 84 ? -2.291 -3.355 -8.127 1.00 98.25 84 VAL A CA 1
ATOM 669 C C . VAL A 1 84 ? -2.442 -2.068 -8.917 1.00 98.25 84 VAL A C 1
ATOM 671 O O . VAL A 1 84 ? -2.652 -0.999 -8.335 1.00 98.25 84 VAL A O 1
ATOM 674 N N . ALA A 1 85 ? -2.324 -2.172 -10.237 1.00 97.69 85 ALA A N 1
ATOM 675 C CA . ALA A 1 85 ? -2.245 -1.013 -11.109 1.00 97.69 85 ALA A CA 1
ATOM 676 C C . ALA A 1 85 ? -2.922 -1.253 -12.462 1.00 97.69 85 ALA A C 1
ATOM 678 O O . ALA A 1 85 ? -3.092 -2.383 -12.915 1.00 97.69 85 ALA A O 1
ATOM 679 N N . PHE A 1 86 ? -3.274 -0.174 -13.153 1.00 98.19 86 PHE A N 1
ATOM 680 C CA . PHE A 1 86 ? -3.581 -0.239 -14.580 1.00 98.19 86 PHE A CA 1
ATOM 681 C C . PHE A 1 86 ? -2.295 -0.291 -15.415 1.00 98.19 86 PHE A C 1
ATOM 683 O O . PHE A 1 86 ? -1.234 0.130 -14.962 1.00 98.19 86 PHE A O 1
ATOM 690 N N . ASN A 1 87 ? -2.395 -0.718 -16.678 1.00 97.94 87 ASN A N 1
ATOM 691 C CA . ASN A 1 87 ? -1.240 -0.788 -17.585 1.00 97.94 87 ASN A CA 1
ATOM 692 C C . ASN A 1 87 ? -0.492 0.550 -17.721 1.00 97.94 87 ASN A C 1
ATOM 694 O O . ASN A 1 87 ? 0.728 0.559 -17.762 1.00 97.94 87 ASN A O 1
ATOM 698 N N . HIS A 1 88 ? -1.202 1.683 -17.740 1.00 97.50 88 HIS A N 1
ATOM 699 C CA . HIS A 1 88 ? -0.583 3.012 -17.862 1.00 97.50 88 HIS A CA 1
ATOM 700 C C . HIS A 1 88 ? 0.138 3.480 -16.588 1.00 97.50 88 HIS A C 1
ATOM 702 O O . HIS A 1 88 ? 0.820 4.499 -16.607 1.00 97.50 88 HIS A O 1
ATOM 708 N N . GLN A 1 89 ? -0.047 2.775 -15.473 1.00 98.12 89 GLN A N 1
ATOM 709 C CA . GLN A 1 89 ? 0.651 3.045 -14.218 1.00 98.12 89 GLN A CA 1
ATOM 710 C C . GLN A 1 89 ? 1.939 2.222 -14.102 1.00 98.12 89 GLN A C 1
ATOM 712 O O . GLN A 1 89 ? 2.681 2.404 -13.144 1.00 98.12 89 GLN A O 1
ATOM 717 N N . TRP A 1 90 ? 2.208 1.324 -15.053 1.00 97.38 90 TRP A N 1
ATOM 718 C CA . TRP A 1 90 ? 3.483 0.631 -15.172 1.00 97.38 90 TRP A CA 1
ATOM 719 C C . TRP A 1 90 ? 4.475 1.518 -15.924 1.00 97.38 90 TRP A C 1
ATOM 721 O O . TRP A 1 90 ? 4.270 1.819 -17.101 1.00 97.38 90 TRP A O 1
ATOM 731 N N . LEU A 1 91 ? 5.548 1.930 -15.256 1.00 97.38 91 LEU A N 1
ATOM 732 C CA . LEU A 1 91 ? 6.592 2.787 -15.813 1.00 97.38 91 LEU A CA 1
ATOM 733 C C . LEU A 1 91 ? 7.935 2.053 -15.863 1.00 97.38 91 LEU A C 1
ATOM 735 O O . LEU A 1 91 ? 8.148 1.052 -15.183 1.00 97.38 91 LEU A O 1
ATOM 739 N N . GLU A 1 92 ? 8.861 2.583 -16.661 1.00 96.06 92 GLU A N 1
ATOM 740 C CA . GLU A 1 92 ? 10.239 2.084 -16.713 1.00 96.06 92 GLU A CA 1
ATOM 741 C C . GLU A 1 92 ? 10.953 2.263 -15.368 1.00 96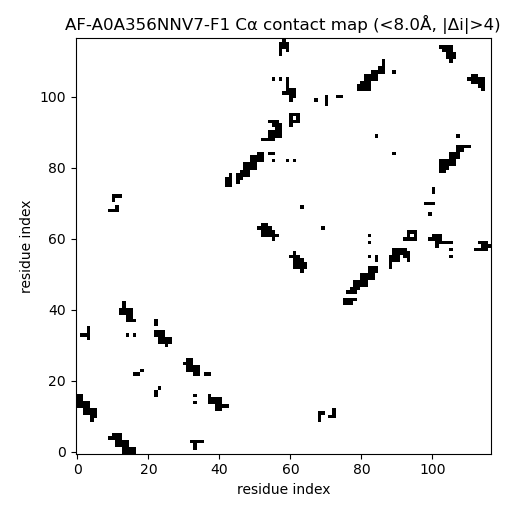.06 92 GLU A C 1
ATOM 743 O O . GLU A 1 92 ? 11.630 1.354 -14.890 1.00 96.06 92 GLU A O 1
ATOM 748 N N . SER A 1 93 ? 10.771 3.424 -14.736 1.00 97.06 93 SER A N 1
ATOM 749 C CA . SER A 1 93 ? 11.310 3.704 -13.412 1.00 97.06 93 SER A CA 1
ATOM 750 C C . SER A 1 93 ? 10.391 4.622 -12.618 1.00 97.06 93 SER A C 1
ATOM 752 O O . SER A 1 93 ? 9.704 5.488 -13.167 1.00 97.06 93 SER A O 1
ATOM 754 N N . VAL A 1 94 ? 10.388 4.419 -11.303 1.00 97.31 94 VAL A N 1
ATOM 755 C CA . VAL A 1 94 ? 9.659 5.252 -10.348 1.00 97.31 94 VAL A CA 1
ATOM 756 C C . VAL A 1 94 ? 10.655 5.957 -9.417 1.00 97.31 94 VAL A C 1
ATOM 758 O O . VAL A 1 94 ? 11.539 5.294 -8.861 1.00 97.31 94 VAL A O 1
ATOM 761 N N . PRO A 1 95 ? 10.533 7.287 -9.219 1.00 95.81 95 PRO A N 1
ATOM 762 C CA . PRO A 1 95 ? 11.302 7.997 -8.202 1.00 95.81 95 PRO A CA 1
ATOM 763 C C . PRO A 1 95 ? 11.013 7.423 -6.816 1.00 95.81 95 PRO A C 1
ATOM 765 O O . PRO A 1 95 ? 9.850 7.214 -6.472 1.00 95.81 95 PRO A O 1
ATOM 768 N N . HIS A 1 96 ? 12.063 7.187 -6.038 1.00 95.88 96 HIS A N 1
ATOM 769 C CA . HIS A 1 96 ? 11.968 6.602 -4.706 1.00 95.88 96 HIS A CA 1
ATOM 770 C C . HIS A 1 96 ? 13.045 7.170 -3.781 1.00 95.88 96 HIS A C 1
ATOM 772 O O . HIS A 1 96 ? 14.098 7.630 -4.231 1.00 95.88 96 HIS A O 1
ATOM 778 N N . GLU A 1 97 ? 12.774 7.109 -2.484 1.00 94.69 97 GLU A N 1
ATOM 779 C CA . GLU A 1 97 ? 13.690 7.468 -1.406 1.00 94.69 97 GLU A CA 1
ATOM 780 C C . GLU A 1 97 ? 14.052 6.243 -0.553 1.00 94.69 97 GLU A C 1
ATOM 782 O O . GLU A 1 97 ? 13.401 5.202 -0.596 1.00 94.69 97 GLU A O 1
ATOM 787 N N . THR A 1 98 ? 15.081 6.372 0.287 1.00 93.25 98 THR A N 1
ATOM 788 C CA . THR A 1 98 ? 15.602 5.280 1.130 1.00 93.25 98 THR A CA 1
ATOM 789 C C . THR A 1 98 ? 14.562 4.668 2.075 1.00 93.25 98 THR A C 1
ATOM 791 O O . THR A 1 98 ? 14.697 3.515 2.473 1.00 93.25 98 THR A O 1
ATOM 794 N N . LEU A 1 99 ? 13.541 5.433 2.471 1.00 92.81 99 LEU A N 1
ATOM 795 C CA . LEU A 1 99 ? 12.496 4.970 3.392 1.00 92.81 99 LEU A CA 1
ATOM 796 C C . LEU A 1 99 ? 11.294 4.335 2.678 1.00 92.81 99 LEU A C 1
ATOM 798 O O . LEU A 1 99 ? 10.427 3.761 3.350 1.00 92.81 99 LEU A O 1
ATOM 802 N N . ASP A 1 100 ? 11.230 4.426 1.348 1.00 95.75 100 ASP A N 1
ATOM 803 C CA . ASP A 1 100 ? 10.123 3.876 0.577 1.00 95.75 100 ASP A CA 1
ATOM 804 C C . ASP A 1 100 ? 10.136 2.349 0.612 1.00 95.75 100 ASP A C 1
ATOM 806 O O . ASP A 1 100 ? 11.179 1.693 0.597 1.00 95.75 100 ASP A O 1
ATOM 810 N N . GLN A 1 101 ? 8.940 1.770 0.675 1.00 96.12 101 GLN A N 1
ATOM 811 C CA . GLN A 1 101 ? 8.774 0.326 0.786 1.00 96.12 101 GLN A CA 1
ATOM 812 C C . GLN A 1 101 ? 8.453 -0.279 -0.582 1.00 96.12 101 GLN A C 1
ATOM 814 O O . GLN A 1 101 ? 7.444 0.075 -1.201 1.00 96.12 101 GLN A O 1
ATOM 819 N N . LYS A 1 102 ? 9.284 -1.231 -1.028 1.00 96.38 102 LYS A N 1
ATOM 820 C CA . LYS A 1 102 ? 9.050 -2.015 -2.248 1.00 96.38 102 LYS A CA 1
ATOM 821 C C . LYS A 1 102 ? 7.850 -2.957 -2.101 1.00 96.38 102 LYS A C 1
ATOM 823 O O . LYS A 1 102 ? 7.527 -3.428 -1.002 1.00 96.38 102 LYS A O 1
ATOM 828 N N . MET A 1 103 ? 7.215 -3.226 -3.237 1.00 97.81 103 MET A N 1
ATOM 829 C CA . MET A 1 103 ? 6.252 -4.308 -3.439 1.00 97.81 103 MET A CA 1
ATOM 830 C C . MET A 1 103 ? 6.978 -5.597 -3.824 1.00 97.81 103 MET A C 1
ATOM 832 O O . MET A 1 103 ? 7.996 -5.544 -4.507 1.00 97.81 103 MET A O 1
ATOM 836 N N . ASP A 1 104 ? 6.416 -6.743 -3.447 1.00 97.94 104 ASP A N 1
ATOM 837 C CA . ASP A 1 104 ? 6.933 -8.059 -3.840 1.00 97.94 104 ASP A CA 1
ATOM 838 C C . ASP A 1 104 ? 6.457 -8.454 -5.241 1.00 97.94 104 ASP A C 1
ATOM 840 O O . ASP A 1 104 ? 7.149 -9.153 -5.981 1.00 97.94 104 ASP A O 1
ATOM 844 N N . TRP A 1 105 ? 5.253 -8.010 -5.602 1.00 98.19 105 TRP A N 1
ATOM 845 C CA . TRP A 1 105 ? 4.615 -8.290 -6.882 1.00 98.19 105 TRP A CA 1
ATOM 846 C C . TRP A 1 105 ? 3.885 -7.064 -7.400 1.00 98.19 105 TRP A C 1
ATOM 848 O O . TRP A 1 105 ? 3.294 -6.320 -6.619 1.00 98.19 105 TRP A O 1
ATOM 858 N N . ILE A 1 106 ? 3.855 -6.902 -8.719 1.00 98.00 106 ILE A N 1
ATOM 859 C CA . ILE A 1 106 ? 3.048 -5.898 -9.408 1.00 98.00 106 ILE A CA 1
ATOM 860 C C . ILE A 1 106 ? 2.100 -6.611 -10.375 1.00 98.00 106 ILE A C 1
ATOM 862 O O . ILE A 1 106 ? 2.526 -7.436 -11.187 1.00 98.00 106 ILE A O 1
ATOM 866 N N . ILE A 1 107 ? 0.811 -6.290 -10.277 1.00 97.75 107 ILE A N 1
ATOM 867 C CA . ILE A 1 107 ? -0.253 -6.840 -11.117 1.00 97.75 107 ILE A CA 1
ATOM 868 C C . ILE A 1 107 ? -0.908 -5.713 -11.906 1.00 97.75 107 ILE A C 1
ATOM 870 O O . ILE A 1 107 ? -1.393 -4.731 -11.337 1.00 97.75 107 ILE A O 1
ATOM 874 N N . THR A 1 108 ? -0.988 -5.916 -13.214 1.00 97.38 108 THR A N 1
ATOM 875 C CA . THR A 1 108 ? -1.799 -5.139 -14.147 1.00 97.38 108 THR A CA 1
ATOM 876 C C . THR A 1 108 ? -2.681 -6.078 -14.974 1.00 97.38 108 THR A C 1
ATOM 878 O O . THR A 1 108 ? -2.465 -7.291 -14.963 1.00 97.38 108 THR A O 1
ATOM 881 N N . PRO A 1 109 ? -3.671 -5.566 -15.730 1.00 98.19 109 PRO A N 1
ATOM 882 C CA . PRO A 1 109 ? -4.456 -6.398 -16.642 1.00 98.19 109 PRO A CA 1
ATOM 883 C C . PRO A 1 109 ? -3.626 -7.201 -17.656 1.00 98.19 109 PRO A C 1
ATOM 885 O O . PRO A 1 109 ? -4.108 -8.214 -18.156 1.00 98.19 109 PRO A O 1
ATOM 888 N N . SER A 1 110 ? -2.408 -6.757 -17.982 1.00 96.94 110 SER A N 1
ATOM 889 C CA . SER A 1 110 ? -1.554 -7.408 -18.984 1.00 96.94 110 SER A CA 1
ATOM 890 C C . SER A 1 110 ? -0.311 -8.090 -18.414 1.00 96.94 110 SER A C 1
ATOM 892 O O . SER A 1 110 ? 0.318 -8.863 -19.133 1.00 96.94 110 SER A O 1
ATOM 894 N N . ILE A 1 111 ? 0.079 -7.801 -17.170 1.00 92.56 111 ILE A N 1
ATOM 895 C CA . ILE A 1 111 ? 1.347 -8.255 -16.589 1.00 92.56 111 ILE A CA 1
ATOM 896 C C . ILE A 1 111 ? 1.120 -8.714 -15.149 1.00 92.56 111 ILE A C 1
ATOM 898 O O . ILE A 1 111 ? 0.501 -8.017 -14.349 1.00 92.56 111 ILE A O 1
ATOM 902 N N . VAL A 1 112 ? 1.695 -9.862 -14.799 1.00 96.06 112 VAL A N 1
ATOM 903 C CA . VAL A 1 112 ? 1.910 -10.280 -13.411 1.00 96.06 112 VAL A CA 1
ATOM 904 C C . VAL A 1 112 ? 3.408 -10.475 -13.244 1.00 96.06 112 VAL A C 1
ATOM 906 O O . VAL A 1 112 ? 3.981 -11.383 -13.844 1.00 96.06 112 VAL A O 1
ATOM 909 N N . ALA A 1 113 ? 4.049 -9.608 -12.468 1.00 94.06 113 ALA A N 1
ATOM 910 C CA . ALA A 1 113 ? 5.495 -9.615 -12.300 1.00 94.06 113 ALA A CA 1
ATOM 911 C C . ALA A 1 113 ? 5.868 -9.732 -10.827 1.00 94.06 113 ALA A C 1
ATOM 913 O O . ALA A 1 113 ? 5.345 -8.997 -9.989 1.00 94.06 113 ALA A O 1
ATOM 914 N N . LYS A 1 114 ? 6.805 -10.634 -10.526 1.00 97.00 114 LYS A N 1
ATOM 915 C CA . LYS A 1 114 ? 7.521 -10.619 -9.252 1.00 97.00 114 LYS A CA 1
ATOM 916 C C . LYS A 1 114 ? 8.583 -9.529 -9.331 1.00 97.00 114 LYS A C 1
ATOM 918 O O . LYS A 1 114 ? 9.336 -9.501 -10.305 1.00 97.00 114 LYS A O 1
ATOM 923 N N . ALA A 1 115 ? 8.632 -8.653 -8.335 1.00 93.69 115 ALA A N 1
ATOM 924 C CA . ALA A 1 115 ? 9.690 -7.664 -8.240 1.00 93.69 115 ALA A CA 1
ATOM 925 C C . ALA A 1 115 ? 11.042 -8.375 -8.104 1.00 93.69 115 ALA A C 1
ATOM 927 O O . ALA A 1 115 ? 11.173 -9.372 -7.386 1.00 93.69 115 ALA A O 1
ATOM 928 N N . PHE A 1 116 ? 12.033 -7.865 -8.820 1.00 84.69 116 PHE A N 1
ATOM 929 C CA . PHE A 1 116 ? 13.427 -8.266 -8.696 1.00 84.69 116 PHE A CA 1
ATOM 930 C C . PHE A 1 116 ? 14.255 -7.070 -8.223 1.00 84.69 116 PHE A C 1
ATOM 932 O O . PHE A 1 116 ? 13.788 -5.927 -8.254 1.00 84.69 116 PHE A O 1
ATOM 939 N N . ASP A 1 117 ? 15.461 -7.346 -7.737 1.00 65.38 117 ASP A N 1
ATOM 940 C CA . ASP A 1 117 ? 16.387 -6.304 -7.297 1.00 65.38 117 ASP A CA 1
ATOM 941 C C . ASP A 1 117 ? 17.093 -5.601 -8.458 1.00 65.38 117 ASP A C 1
ATOM 943 O O . ASP A 1 117 ? 17.534 -6.296 -9.403 1.00 65.38 117 ASP A O 1
#

Radius of gyration: 14.75 Å; Cα contacts (8 Å, |Δi|>4): 234; chains: 1; bounding box: 39×27×36 Å

Solvent-accessible surface area (backbone a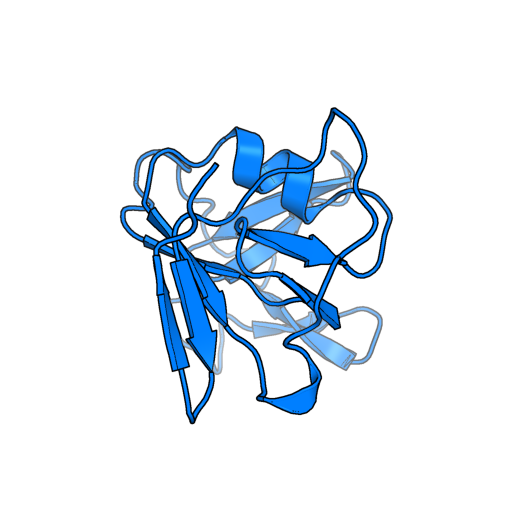toms only — not comparable to full-atom values): 6847 Å² total; per-residue (Å²): 110,47,72,28,81,38,80,90,79,69,36,50,46,44,21,56,68,90,43,80,82,79,38,38,37,72,40,99,84,66,48,77,33,57,36,88,87,44,52,75,50,66,47,83,76,36,68,64,46,84,41,77,55,68,32,32,23,68,56,15,37,56,30,65,97,63,92,55,43,62,35,65,39,51,77,58,46,80,35,51,35,31,34,49,46,54,66,89,26,57,42,90,72,51,81,81,59,94,77,59,60,67,27,52,24,43,38,32,92,87,45,81,42,68,36,48,134

Foldseek 3Di:
DDWAQDPVVRATFDFDDDDQVPQWDQDPVRDTHGDPPTDTDQLAPDQEDEDEAQAAELQQFGHHPDPCRVLVSLVRHPHAFEYEDEPVRYDNDDDDDPSGDGHQWYDYPVDTHGHDD

Mean predicted aligned error: 3.05 Å

Nearest PDB structures (foldseek):
  2jcb-assembly2_B  TM=9.287E-01  e=1.445E-09  Bacillus anthracis str. Ames
  1wkc-assembly1_A  TM=9.025E-01  e=7.216E-08  Thermus thermophilus HB8
  1ydm-assembly1_C  TM=8.775E-01  e=8.221E-08  Bacillus subtilis
  1ydm-assembly1_B  TM=7.868E-01  e=5.443E-07  Bacillus subtilis
  1ydm-assembly1_A  TM=7.995E-01  e=2.139E-06  Bacillus subtilis

Sequence (117 aa):
YLPQYQSESKTYSPVLIRDLKYDLIPGKFGILEPNPRCSIVNTSHMDLTLIPGLAFDSRGWRLGRGKGFYDRLLAKLDGVRFGVAFNHQWLESVPHETLDQKMDWIITPSIVAKAFD

Secondary structure (DSSP, 8-state):
-EEEEETTTTEEEEE--S-TTTSEEE-TTS-EEE-TTSPB--GGG-SEEEEE-SEE-TTS-EE-SSTTHHHHHHTT--SEEEEE--GGGB-S-----TTPPPPSEEE-SS-EEE---